Protein AF-A0A1S3MT63-F1 (afdb_monomer)

Radius of gyration: 15.92 Å; Cα contacts (8 Å, |Δi|>4): 53; chains: 1; bounding box: 32×26×54 Å

Secondary structure (DSSP, 8-state):
-----------HHHHHHHHHHHHHTTT-TTHHHHHHHIIIII-SPPPHHHHHHHHHHHHHS-TT-TT--TTSS--HHHHHHHHHHHHHHHHHHTT--

Nearest PDB structures (foldseek):
  3tdz-assembly2_B  TM=9.886E-01  e=4.659E-09  Homo sapiens
  6xoq-assembly1_A  TM=9.063E-01  e=1.404E-09  Tequatrovirus T4
  6xon-assembly1_A  TM=9.045E-01  e=2.632E-09  Tequatrovirus T4
  6xom-assembly1_A  TM=9.058E-01  e=3.307E-09  Tequatrovirus T4
  6xop-assembly1_A  TM=9.056E-01  e=3.307E-09  Tequatrovirus T4

Foldseek 3Di:
DPPPDPPDPCDLLNVVLVVCCVPCVVQQPCSVLLNVCCVPPVVHHDDPQCVVCVSVCSVPADQLRPPDDPPDPHPVSVVSSCVVCNCVSVVVVVVVD

Solvent-accessible surface area (backbone atoms only — not comparable to full-atom values): 6124 Å² total; per-residue (Å²): 135,81,84,76,65,84,90,75,76,76,47,68,41,56,52,50,50,53,51,46,58,72,74,35,64,96,66,35,90,53,50,72,60,51,50,49,47,40,70,76,72,62,77,50,74,76,56,68,66,49,66,71,44,49,62,59,49,46,71,71,51,46,90,57,46,78,75,64,62,90,87,48,94,67,48,69,72,56,53,56,46,47,67,63,44,39,62,56,48,49,53,53,61,64,75,78,107

Sequence (97 aa):
MVLLTPLLSVSDLEMAVAYWNLVLTGRFKFLDLWNRFLLEHHKRSIPKDTWNLLLDFGNMIADDMSNYDEEGAWPVLIDDFVEFARPIVTGSKRKTI

Structure (mmCIF, N/CA/C/O backbone):
data_AF-A0A1S3MT63-F1
#
_entry.id   AF-A0A1S3MT63-F1
#
loop_
_atom_site.group_PDB
_atom_site.id
_atom_site.type_symbol
_atom_site.label_atom_id
_atom_site.label_alt_id
_atom_site.label_comp_id
_atom_site.label_asym_id
_atom_site.label_entity_id
_atom_site.label_seq_id
_atom_site.pdbx_PDB_ins_code
_atom_site.Cartn_x
_atom_site.Cartn_y
_atom_site.Cartn_z
_atom_site.occupancy
_atom_site.B_iso_or_equiv
_atom_site.auth_seq_id
_atom_site.auth_comp_id
_atom_site.auth_asym_id
_atom_site.auth_atom_id
_atom_site.pdbx_PDB_model_num
ATOM 1 N N . MET A 1 1 ? 11.418 15.266 -41.309 1.00 42.25 1 MET A N 1
ATOM 2 C CA . MET A 1 1 ? 11.860 15.196 -39.903 1.00 42.25 1 MET A CA 1
ATOM 3 C C . MET A 1 1 ? 10.624 15.286 -39.025 1.00 42.25 1 MET A C 1
ATOM 5 O O . MET A 1 1 ? 10.219 16.375 -38.653 1.00 42.25 1 MET A O 1
ATOM 9 N N . VAL A 1 2 ? 9.947 14.155 -38.811 1.00 46.50 2 VAL A N 1
ATOM 10 C CA . VAL A 1 2 ? 8.854 14.081 -37.836 1.00 46.50 2 VAL A CA 1
ATOM 11 C C . VAL A 1 2 ? 9.537 13.841 -36.501 1.00 46.50 2 VAL A C 1
ATOM 13 O O . VAL A 1 2 ? 10.192 12.816 -36.326 1.00 46.50 2 VAL A O 1
ATOM 16 N N . LEU A 1 3 ? 9.469 14.822 -35.608 1.00 53.81 3 LEU A N 1
ATOM 17 C CA . LEU A 1 3 ? 9.922 14.679 -34.233 1.00 53.81 3 LEU A CA 1
ATOM 18 C C . LEU A 1 3 ? 8.949 13.729 -33.525 1.00 53.81 3 LEU A C 1
ATOM 20 O O . LEU A 1 3 ? 7.993 14.162 -32.893 1.00 53.81 3 LEU A O 1
ATOM 24 N N . LEU A 1 4 ? 9.178 12.424 -33.671 1.00 56.81 4 LEU A N 1
ATOM 25 C CA . LEU A 1 4 ? 8.726 11.449 -32.689 1.00 56.81 4 LEU A CA 1
ATOM 26 C C . LEU A 1 4 ? 9.610 11.661 -31.460 1.00 56.81 4 LEU A C 1
ATOM 28 O O . LEU A 1 4 ? 10.681 11.074 -31.325 1.00 56.81 4 LEU A O 1
ATOM 32 N N . THR A 1 5 ? 9.188 12.576 -30.595 1.00 58.41 5 THR A N 1
ATOM 33 C CA . THR A 1 5 ? 9.593 12.565 -29.190 1.00 58.41 5 THR A CA 1
ATOM 34 C C . THR A 1 5 ? 9.371 11.150 -28.631 1.00 58.41 5 THR A C 1
ATOM 36 O O . THR A 1 5 ? 8.448 10.465 -29.079 1.00 58.41 5 THR A O 1
ATOM 39 N N . PRO A 1 6 ? 10.216 10.654 -27.710 1.00 51.56 6 PRO A N 1
ATOM 40 C CA . PRO A 1 6 ? 10.126 9.278 -27.232 1.00 51.56 6 PRO A CA 1
ATOM 41 C C . PRO A 1 6 ? 8.791 9.075 -26.509 1.00 51.56 6 PRO A C 1
ATOM 43 O O . PRO A 1 6 ? 8.634 9.426 -25.347 1.00 51.56 6 PRO A O 1
ATOM 46 N N . LEU A 1 7 ? 7.820 8.497 -27.214 1.00 58.03 7 LEU A N 1
ATOM 47 C CA . LEU A 1 7 ? 6.474 8.204 -26.722 1.00 58.03 7 LEU A CA 1
ATOM 48 C C . LEU A 1 7 ? 6.442 7.043 -25.706 1.00 58.03 7 LEU A C 1
ATOM 50 O O . LEU A 1 7 ? 5.366 6.575 -25.353 1.00 58.03 7 LEU A O 1
ATOM 54 N N . LEU A 1 8 ? 7.598 6.514 -25.291 1.00 57.22 8 LEU A N 1
ATOM 55 C CA . LEU A 1 8 ? 7.709 5.231 -24.594 1.00 57.22 8 LEU A CA 1
ATOM 56 C C . LEU A 1 8 ? 8.851 5.213 -23.568 1.00 57.22 8 LEU A C 1
ATOM 58 O O . LEU A 1 8 ? 9.696 4.324 -23.591 1.00 57.22 8 LEU A O 1
ATOM 62 N N . SER A 1 9 ? 8.882 6.166 -22.642 1.00 60.72 9 SER A N 1
ATOM 63 C CA . SER A 1 9 ? 9.534 5.908 -21.352 1.00 60.72 9 SER A CA 1
ATOM 64 C C . SER A 1 9 ? 8.485 5.939 -20.249 1.00 60.72 9 SER A C 1
ATOM 66 O O . SER A 1 9 ? 8.523 6.802 -19.375 1.00 60.72 9 SER A O 1
ATOM 68 N N . VAL A 1 10 ? 7.509 5.029 -20.334 1.00 67.25 10 VAL A N 1
ATOM 69 C CA . VAL A 1 10 ? 6.659 4.732 -19.176 1.00 67.25 10 VAL A CA 1
ATOM 70 C C . VAL A 1 10 ? 7.586 4.184 -18.100 1.00 67.25 10 VAL A C 1
ATOM 72 O O . VAL A 1 10 ? 8.374 3.274 -18.366 1.00 67.25 10 VAL A O 1
ATOM 75 N N . SER A 1 11 ? 7.545 4.782 -16.915 1.00 84.50 11 SER A N 1
ATOM 76 C CA . SER A 1 11 ? 8.379 4.340 -15.798 1.00 84.50 11 SER A CA 1
ATOM 77 C C . SER A 1 11 ? 8.005 2.912 -15.390 1.00 84.50 11 SER A C 1
ATOM 79 O O . SER A 1 11 ? 6.830 2.544 -15.425 1.00 84.50 11 SER A O 1
ATOM 81 N N . ASP A 1 12 ? 8.974 2.118 -14.923 1.00 87.44 12 ASP A N 1
ATOM 82 C CA . ASP A 1 12 ? 8.710 0.794 -14.334 1.00 87.44 12 ASP A CA 1
ATOM 83 C C . ASP A 1 12 ? 7.635 0.865 -13.235 1.00 87.44 12 ASP A C 1
ATOM 85 O O . ASP A 1 12 ? 6.832 -0.055 -13.069 1.00 87.44 12 ASP A O 1
ATOM 89 N N . LEU A 1 13 ? 7.579 1.987 -12.509 1.00 90.88 13 LEU A N 1
ATOM 90 C CA . LEU A 1 13 ? 6.554 2.244 -11.504 1.00 90.88 13 LEU A CA 1
ATOM 91 C C . LEU A 1 13 ? 5.165 2.446 -12.117 1.00 90.88 13 LEU A C 1
ATOM 93 O O . LEU A 1 13 ? 4.189 1.893 -11.619 1.00 90.88 13 LEU A O 1
ATOM 97 N N . GLU A 1 14 ? 5.066 3.230 -13.189 1.00 90.62 14 GLU A N 1
ATOM 98 C CA . GLU A 1 14 ? 3.797 3.476 -13.882 1.00 90.62 14 GLU A CA 1
ATOM 99 C C . GLU A 1 14 ? 3.251 2.177 -14.484 1.00 90.62 14 GLU A C 1
ATOM 101 O O . GLU A 1 14 ? 2.053 1.906 -14.386 1.00 90.62 14 GLU A O 1
ATOM 106 N N . MET A 1 15 ? 4.135 1.325 -15.016 1.00 92.56 15 MET A N 1
ATOM 107 C CA . MET A 1 15 ? 3.775 -0.022 -15.456 1.00 92.56 15 MET A CA 1
ATOM 108 C C . MET A 1 15 ? 3.265 -0.880 -14.294 1.00 92.56 15 MET A C 1
ATOM 110 O O . MET A 1 15 ? 2.217 -1.513 -14.423 1.00 92.56 15 MET A O 1
ATOM 114 N N . ALA A 1 16 ? 3.959 -0.887 -13.151 1.00 93.88 16 ALA A N 1
ATOM 115 C CA . ALA A 1 16 ? 3.527 -1.637 -11.971 1.00 93.88 16 ALA A CA 1
ATOM 116 C C . ALA A 1 16 ? 2.136 -1.191 -11.482 1.00 93.88 16 ALA A C 1
ATOM 118 O O . ALA A 1 16 ? 1.261 -2.030 -11.261 1.00 93.88 16 ALA A O 1
ATOM 119 N N . VAL A 1 17 ? 1.903 0.123 -11.396 1.00 95.25 17 VAL A N 1
ATOM 120 C CA . VAL A 1 17 ? 0.602 0.711 -11.036 1.00 95.25 17 VAL A CA 1
ATOM 121 C C . VAL A 1 17 ? -0.487 0.295 -12.028 1.00 95.25 17 VAL A C 1
ATOM 123 O O . VAL A 1 17 ? -1.564 -0.137 -11.615 1.00 95.25 17 VAL A O 1
ATOM 126 N N . ALA A 1 18 ? -0.216 0.359 -13.335 1.00 95.44 18 ALA A N 1
ATOM 127 C CA . ALA A 1 18 ? -1.173 -0.058 -14.359 1.00 95.44 18 ALA A CA 1
ATOM 128 C C . ALA A 1 18 ? -1.552 -1.543 -14.229 1.00 95.44 18 ALA A C 1
ATOM 130 O O . ALA A 1 18 ? -2.735 -1.891 -14.286 1.00 95.44 18 ALA A O 1
ATOM 131 N N . TYR A 1 19 ? -0.573 -2.420 -13.998 1.00 96.00 19 TYR A N 1
ATOM 132 C CA . TYR A 1 19 ? -0.831 -3.846 -13.813 1.00 96.00 19 TYR A CA 1
ATOM 133 C C . TYR A 1 19 ? -1.617 -4.142 -12.534 1.00 96.00 19 TYR A C 1
ATOM 135 O O . TYR A 1 19 ? -2.552 -4.942 -12.581 1.00 96.00 19 TYR A O 1
ATOM 143 N N . TRP A 1 20 ? -1.307 -3.495 -11.407 1.00 97.00 20 TRP A N 1
ATOM 144 C CA . TRP A 1 20 ? -2.100 -3.672 -10.186 1.00 97.00 20 TRP A CA 1
ATOM 145 C C . 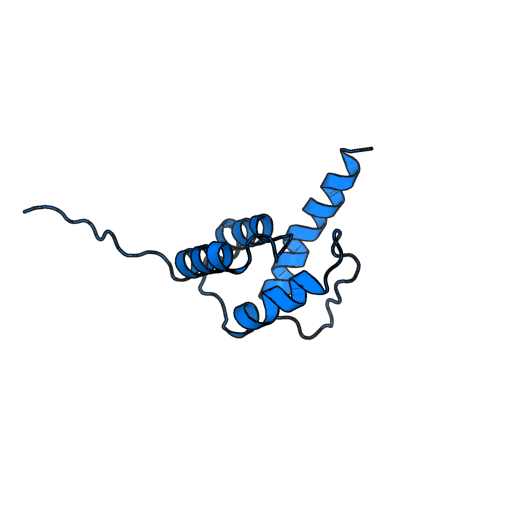TRP A 1 20 ? -3.536 -3.185 -10.347 1.00 97.00 20 TRP A C 1
ATOM 147 O O . TRP A 1 20 ? -4.453 -3.886 -9.924 1.00 97.00 20 TRP A O 1
ATOM 157 N N . ASN A 1 21 ? -3.756 -2.059 -11.030 1.00 97.00 21 ASN A N 1
ATOM 158 C CA . ASN A 1 21 ? -5.107 -1.606 -11.372 1.00 97.00 21 ASN A CA 1
ATOM 159 C C . ASN A 1 21 ? -5.866 -2.636 -12.209 1.00 97.00 21 ASN A C 1
ATOM 161 O O . ASN A 1 21 ? -7.055 -2.857 -11.988 1.00 97.00 21 ASN A O 1
ATOM 165 N N . LEU A 1 22 ? -5.185 -3.328 -13.120 1.00 97.00 22 LEU A N 1
ATOM 166 C CA . LEU A 1 22 ? -5.816 -4.377 -13.910 1.00 97.00 22 LEU A CA 1
ATOM 167 C C . LEU A 1 22 ? -6.202 -5.605 -13.066 1.00 97.00 22 LEU A C 1
ATOM 169 O O . LEU A 1 22 ? -7.290 -6.148 -13.246 1.00 97.00 22 LEU A O 1
ATOM 173 N N . VAL A 1 23 ? -5.327 -6.065 -12.164 1.00 96.56 23 VAL A N 1
ATOM 174 C CA . VAL A 1 23 ? -5.481 -7.387 -11.516 1.00 96.56 23 VAL A CA 1
ATOM 175 C C . VAL A 1 23 ? -6.036 -7.353 -10.089 1.00 96.56 23 VAL A C 1
ATOM 177 O O . VAL A 1 23 ? -6.565 -8.368 -9.626 1.00 96.56 23 VAL A O 1
ATOM 180 N N . LEU A 1 24 ? -5.923 -6.223 -9.385 1.00 96.50 24 LEU A N 1
ATOM 181 C CA . LEU A 1 24 ? -6.323 -6.076 -7.978 1.00 96.50 24 LEU A CA 1
ATOM 182 C C . LEU A 1 24 ? -7.578 -5.220 -7.771 1.00 96.50 24 LEU A C 1
ATOM 184 O O . LEU A 1 24 ? -8.058 -5.124 -6.638 1.00 96.50 24 LEU A O 1
ATOM 188 N N . THR A 1 25 ? -8.147 -4.642 -8.833 1.00 96.00 25 THR A N 1
ATOM 189 C CA . THR A 1 25 ? -9.426 -3.924 -8.741 1.00 96.00 25 THR A CA 1
ATOM 190 C C . THR A 1 25 ? -10.508 -4.824 -8.141 1.00 96.00 25 THR A C 1
ATOM 192 O O . THR A 1 25 ? -10.708 -5.961 -8.570 1.00 96.00 25 THR A O 1
ATOM 195 N N . GLY A 1 26 ? -11.185 -4.321 -7.105 1.00 93.38 26 GLY A N 1
ATOM 196 C CA . GLY A 1 26 ? -12.211 -5.056 -6.356 1.00 93.38 26 GLY A CA 1
ATOM 197 C C . GLY A 1 26 ? -11.680 -6.130 -5.397 1.00 93.38 26 GLY A C 1
ATOM 198 O O . GLY A 1 26 ? -12.478 -6.761 -4.711 1.00 93.38 26 GLY A O 1
ATOM 199 N N . ARG A 1 27 ? -10.359 -6.344 -5.330 1.00 94.44 27 ARG A N 1
ATOM 200 C CA . ARG A 1 27 ? -9.719 -7.328 -4.435 1.00 94.44 27 ARG A CA 1
ATOM 201 C C . ARG A 1 27 ? -8.852 -6.671 -3.372 1.00 94.44 27 ARG A C 1
ATOM 203 O O . ARG A 1 27 ? -8.815 -7.143 -2.245 1.00 94.44 27 ARG A O 1
ATOM 210 N N . PHE A 1 28 ? -8.181 -5.572 -3.713 1.00 95.88 28 PHE A N 1
ATOM 211 C CA . PHE A 1 28 ? -7.383 -4.805 -2.765 1.00 95.88 28 PHE A CA 1
ATOM 212 C C . PHE A 1 28 ? -8.088 -3.496 -2.408 1.00 95.88 28 PHE A C 1
ATOM 214 O O . PHE A 1 28 ? -8.104 -2.543 -3.184 1.00 95.88 28 PHE A O 1
ATOM 221 N N . LYS A 1 29 ? -8.676 -3.442 -1.209 1.00 94.50 29 LYS A N 1
ATOM 222 C CA . LYS A 1 29 ? -9.492 -2.306 -0.737 1.00 94.50 29 LYS A CA 1
ATOM 223 C C . LYS A 1 29 ? -8.746 -0.974 -0.619 1.00 94.50 29 LYS A C 1
ATOM 225 O O . LYS A 1 29 ? -9.382 0.072 -0.617 1.00 94.50 29 LYS A O 1
ATOM 230 N N . PHE A 1 30 ? -7.417 -1.003 -0.550 1.00 97.38 30 PHE A N 1
ATOM 231 C CA . PHE A 1 30 ? -6.587 0.198 -0.467 1.00 97.38 30 PHE A CA 1
ATOM 232 C C . PHE A 1 30 ? -5.840 0.515 -1.767 1.00 97.38 30 PHE A C 1
ATOM 234 O O . PHE A 1 30 ? -4.905 1.310 -1.737 1.00 97.38 30 PHE A O 1
ATOM 241 N N . LEU A 1 31 ? -6.242 -0.072 -2.901 1.00 97.81 31 LEU A N 1
ATOM 242 C CA . LEU A 1 31 ? -5.542 0.072 -4.181 1.00 97.81 31 LEU A CA 1
ATOM 243 C C . LEU A 1 31 ? -5.329 1.535 -4.595 1.00 97.81 31 LEU A C 1
ATOM 245 O O . LEU A 1 31 ? -4.215 1.911 -4.948 1.00 97.81 31 LEU A O 1
ATOM 249 N N . ASP A 1 32 ? -6.352 2.382 -4.479 1.00 96.88 32 ASP A N 1
ATOM 250 C CA . ASP A 1 32 ? -6.229 3.803 -4.829 1.00 96.88 32 ASP A CA 1
ATOM 251 C C . ASP A 1 32 ? -5.240 4.542 -3.917 1.00 96.88 32 ASP A C 1
ATOM 253 O O . ASP A 1 32 ? -4.442 5.363 -4.375 1.00 96.88 32 ASP A O 1
ATOM 257 N N . LEU A 1 33 ? -5.258 4.230 -2.618 1.00 97.50 33 LEU A N 1
ATOM 258 C CA . LEU A 1 33 ? -4.364 4.849 -1.642 1.00 97.50 33 LEU A CA 1
ATOM 259 C C . LEU A 1 33 ? -2.920 4.364 -1.817 1.00 97.50 33 LEU A C 1
ATOM 261 O O . LEU A 1 33 ? -1.991 5.160 -1.698 1.00 97.50 33 LEU A O 1
ATOM 265 N N . TRP A 1 34 ? -2.743 3.085 -2.153 1.00 97.88 34 TRP A N 1
ATOM 266 C CA . TRP A 1 34 ? -1.464 2.480 -2.515 1.00 97.88 34 TRP A CA 1
ATOM 267 C C . TRP A 1 34 ? -0.868 3.135 -3.762 1.00 97.88 34 TRP A C 1
ATOM 269 O O . TRP A 1 34 ? 0.283 3.566 -3.748 1.00 97.88 34 TRP A O 1
ATOM 279 N N . ASN A 1 35 ? -1.669 3.308 -4.816 1.00 97.06 35 ASN A N 1
ATOM 280 C CA . ASN A 1 35 ? -1.238 4.005 -6.026 1.00 97.06 35 ASN A CA 1
ATOM 281 C C . ASN A 1 35 ? -0.804 5.442 -5.719 1.00 97.06 35 ASN A C 1
ATOM 283 O O . ASN A 1 35 ? 0.241 5.886 -6.197 1.00 97.06 35 ASN A O 1
ATOM 287 N N . ARG A 1 36 ? -1.572 6.161 -4.888 1.00 96.38 36 ARG A N 1
ATOM 288 C CA . ARG A 1 36 ? -1.223 7.525 -4.474 1.00 96.38 36 ARG A CA 1
ATOM 289 C C . ARG A 1 36 ? 0.108 7.563 -3.722 1.00 96.38 36 ARG A C 1
ATOM 291 O O . ARG A 1 36 ? 0.980 8.348 -4.081 1.00 96.38 36 ARG A O 1
ATOM 298 N N . PHE A 1 37 ? 0.283 6.683 -2.737 1.00 97.12 37 PHE A 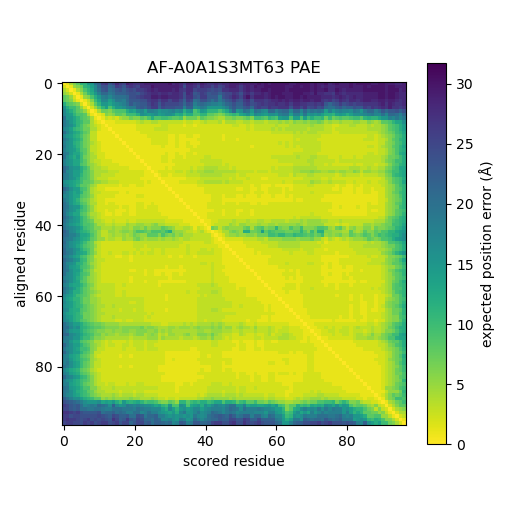N 1
ATOM 299 C CA . PHE A 1 37 ? 1.529 6.540 -1.984 1.00 97.12 37 PHE A CA 1
ATOM 300 C C . PHE A 1 37 ? 2.733 6.324 -2.911 1.00 97.12 37 PHE A C 1
ATOM 302 O O . PHE A 1 37 ? 3.732 7.037 -2.827 1.00 97.12 37 PHE A O 1
ATOM 309 N N . LEU A 1 38 ? 2.620 5.388 -3.852 1.00 95.94 38 LEU A N 1
A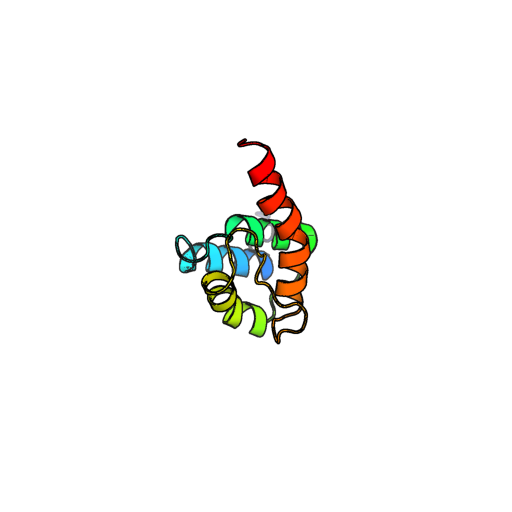TOM 310 C CA . LEU A 1 38 ? 3.706 5.059 -4.766 1.00 95.94 38 LEU A CA 1
ATOM 311 C C . LEU A 1 38 ? 4.106 6.226 -5.677 1.00 95.94 38 LEU A C 1
ATOM 313 O O . LEU A 1 38 ? 5.301 6.491 -5.848 1.00 95.94 38 LEU A O 1
ATOM 317 N N . LEU A 1 39 ? 3.118 6.919 -6.246 1.00 92.50 39 LEU A N 1
ATOM 318 C CA . LEU A 1 39 ? 3.333 8.025 -7.183 1.00 92.50 39 LEU A CA 1
ATOM 319 C C . LEU A 1 39 ? 3.842 9.296 -6.484 1.00 92.50 39 LEU A C 1
ATOM 321 O O . LEU A 1 39 ? 4.645 10.037 -7.056 1.00 92.50 39 LEU A O 1
ATOM 325 N N . GLU A 1 40 ? 3.415 9.551 -5.246 1.00 91.44 40 GLU A N 1
ATOM 326 C CA . GLU A 1 40 ? 3.801 10.747 -4.489 1.00 91.44 40 GLU A CA 1
ATOM 327 C C . GLU A 1 40 ? 5.117 10.556 -3.714 1.00 91.44 40 GLU A C 1
ATOM 329 O O . GLU A 1 40 ? 5.961 11.461 -3.736 1.00 91.44 40 GLU A O 1
ATOM 334 N N . HIS A 1 41 ? 5.327 9.384 -3.099 1.00 86.88 41 HIS A N 1
ATOM 335 C CA . HIS A 1 41 ? 6.384 9.155 -2.104 1.00 86.88 41 HIS A CA 1
ATOM 336 C C . HIS A 1 41 ? 7.496 8.187 -2.543 1.00 86.88 41 HIS A C 1
ATOM 338 O O . HIS A 1 41 ? 8.661 8.467 -2.267 1.00 86.88 41 HIS A O 1
ATOM 344 N N . HIS A 1 42 ? 7.194 7.081 -3.241 1.00 86.56 42 HIS A N 1
ATOM 345 C CA . HIS A 1 42 ? 8.219 6.069 -3.572 1.00 86.56 42 HIS A CA 1
ATOM 346 C C . HIS A 1 42 ? 9.005 6.382 -4.852 1.00 86.56 42 HIS A C 1
ATOM 348 O O . HIS A 1 42 ? 10.237 6.375 -4.835 1.00 86.56 42 HIS A O 1
ATOM 354 N N . LYS A 1 43 ? 8.304 6.650 -5.968 1.00 81.88 43 LYS A N 1
ATOM 355 C CA . LYS A 1 43 ? 8.869 7.070 -7.276 1.00 81.88 43 LYS A CA 1
ATOM 356 C C . LYS A 1 43 ? 10.002 6.192 -7.844 1.00 81.88 43 LYS A C 1
ATOM 358 O O . LYS A 1 43 ? 10.771 6.645 -8.690 1.00 81.88 43 LYS A O 1
ATOM 363 N N . ARG A 1 44 ? 10.118 4.938 -7.399 1.00 85.88 44 ARG A N 1
ATOM 364 C CA . ARG A 1 44 ? 11.147 3.969 -7.814 1.00 85.88 44 ARG A CA 1
ATOM 365 C C . ARG A 1 44 ? 10.510 2.653 -8.255 1.00 85.88 44 ARG A C 1
ATOM 367 O O . ARG A 1 44 ? 9.309 2.455 -8.091 1.00 85.88 44 ARG A O 1
ATOM 374 N N . SER A 1 45 ? 11.319 1.751 -8.809 1.00 87.31 45 SER A N 1
ATOM 375 C CA . SER A 1 45 ? 10.880 0.398 -9.154 1.00 87.31 45 SER A CA 1
ATOM 376 C C . SER A 1 45 ? 10.368 -0.366 -7.927 1.00 87.31 45 SER A C 1
ATOM 378 O O . SER A 1 45 ? 10.732 -0.084 -6.779 1.00 87.31 45 SER A O 1
ATOM 380 N N . ILE A 1 46 ? 9.481 -1.327 -8.178 1.00 93.69 46 ILE A N 1
ATOM 381 C CA . ILE A 1 46 ? 8.849 -2.146 -7.144 1.00 93.69 46 ILE A CA 1
ATOM 382 C C . ILE A 1 46 ? 9.678 -3.418 -6.919 1.00 93.69 46 ILE A C 1
ATOM 384 O O . ILE A 1 46 ? 9.908 -4.165 -7.875 1.00 93.69 46 ILE A O 1
ATOM 388 N N . PRO A 1 47 ? 10.105 -3.715 -5.680 1.00 94.12 47 PRO A N 1
ATOM 389 C CA . PRO A 1 47 ? 10.731 -4.993 -5.362 1.00 94.12 47 PRO A CA 1
ATOM 390 C C . PRO A 1 47 ? 9.780 -6.171 -5.617 1.00 94.12 47 PRO A C 1
ATOM 392 O O . PRO A 1 47 ? 8.593 -6.112 -5.296 1.00 94.12 47 PRO A O 1
ATOM 395 N N . LYS A 1 48 ? 10.312 -7.286 -6.134 1.00 94.00 48 LYS A N 1
ATOM 396 C CA . LYS A 1 48 ? 9.527 -8.508 -6.405 1.00 94.00 48 LYS A CA 1
ATOM 397 C C . LYS A 1 48 ? 8.787 -9.022 -5.165 1.00 94.00 48 LYS A C 1
ATOM 399 O O . LYS A 1 48 ? 7.675 -9.521 -5.280 1.00 94.00 48 LYS A O 1
ATOM 404 N N . ASP A 1 49 ? 9.409 -8.907 -3.999 1.00 96.31 49 ASP A N 1
ATOM 405 C CA . ASP A 1 49 ? 8.826 -9.356 -2.737 1.00 96.31 49 ASP A CA 1
ATOM 406 C C . ASP A 1 49 ? 7.562 -8.558 -2.370 1.00 96.31 49 ASP A C 1
ATOM 408 O O . ASP A 1 49 ? 6.509 -9.143 -2.129 1.00 96.31 49 ASP A O 1
ATOM 412 N N . THR A 1 50 ? 7.609 -7.223 -2.498 1.00 97.12 50 THR A N 1
ATOM 413 C CA . THR A 1 50 ? 6.430 -6.352 -2.351 1.00 97.12 50 THR A CA 1
ATOM 414 C C . THR A 1 50 ? 5.316 -6.739 -3.315 1.00 97.12 50 THR A C 1
ATOM 416 O O . THR A 1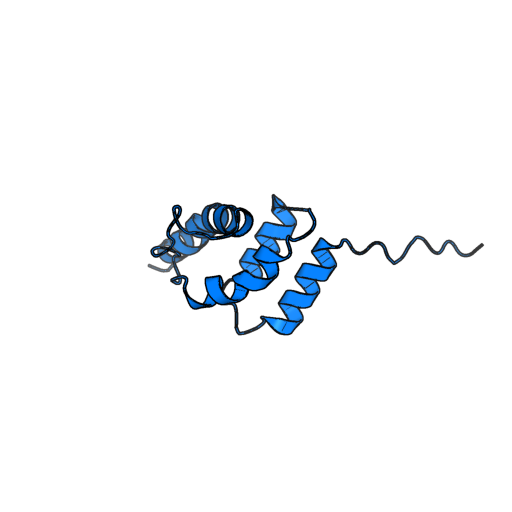 50 ? 4.157 -6.800 -2.917 1.00 97.12 50 THR A O 1
ATOM 419 N N . TRP A 1 51 ? 5.653 -7.035 -4.574 1.00 96.25 51 TRP A N 1
ATOM 420 C CA . TRP A 1 51 ? 4.662 -7.476 -5.555 1.00 96.25 51 TRP A CA 1
ATOM 421 C C . TRP A 1 51 ? 3.922 -8.739 -5.110 1.00 96.25 51 TRP A C 1
ATOM 423 O O . TRP A 1 51 ? 2.697 -8.802 -5.214 1.00 96.25 51 TRP A O 1
ATOM 433 N N . ASN A 1 52 ? 4.660 -9.732 -4.612 1.00 96.00 52 ASN A N 1
ATOM 434 C CA . A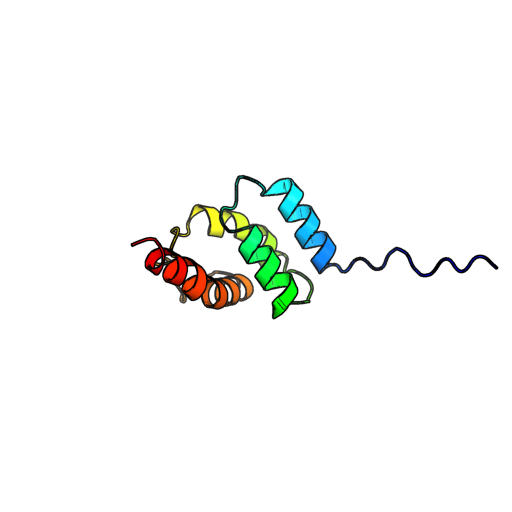SN A 1 52 ? 4.093 -11.016 -4.210 1.00 96.00 52 ASN A CA 1
ATOM 435 C C . ASN A 1 52 ? 3.216 -10.901 -2.959 1.00 96.00 52 ASN A C 1
ATOM 437 O O . ASN A 1 52 ? 2.198 -11.580 -2.879 1.00 96.00 52 ASN A O 1
ATOM 441 N N . LEU A 1 53 ? 3.598 -10.045 -2.008 1.00 97.25 53 LEU A N 1
ATOM 442 C CA . LEU A 1 53 ? 2.965 -9.969 -0.691 1.00 97.25 53 LEU A CA 1
ATOM 443 C C . LEU A 1 53 ? 1.843 -8.927 -0.585 1.00 97.25 53 LEU A C 1
ATOM 445 O O . LEU A 1 53 ? 1.070 -8.966 0.370 1.00 97.25 53 LEU A O 1
ATOM 449 N N . LEU A 1 54 ? 1.700 -8.017 -1.556 1.00 97.56 54 LEU A N 1
ATOM 450 C CA . LEU A 1 54 ? 0.724 -6.922 -1.474 1.00 97.56 54 LEU A CA 1
ATOM 451 C C . LEU A 1 54 ? -0.726 -7.409 -1.324 1.00 97.56 54 LEU A C 1
ATOM 453 O O . LEU A 1 54 ? -1.498 -6.838 -0.552 1.00 97.56 54 LEU A O 1
ATOM 457 N N . LEU A 1 55 ? -1.111 -8.456 -2.060 1.00 96.44 55 LEU A N 1
ATOM 458 C CA . LEU A 1 55 ? -2.470 -8.994 -1.977 1.00 96.44 55 LEU A CA 1
ATOM 459 C C . LEU A 1 55 ? -2.714 -9.700 -0.637 1.00 96.44 55 LEU A C 1
ATOM 461 O O . LEU A 1 55 ? -3.783 -9.529 -0.054 1.00 96.44 55 LEU A O 1
ATOM 465 N N . ASP A 1 56 ? -1.727 -10.439 -0.129 1.00 96.75 56 ASP A N 1
ATOM 466 C CA . ASP A 1 56 ? -1.819 -11.098 1.177 1.00 96.75 56 ASP A CA 1
ATOM 467 C C . ASP A 1 56 ? -1.968 -10.066 2.296 1.00 96.75 56 ASP A C 1
ATOM 469 O O . ASP A 1 56 ? -2.896 -10.165 3.101 1.00 96.75 56 ASP A O 1
ATOM 473 N N . PHE A 1 57 ? -1.147 -9.011 2.271 1.00 97.50 57 PHE A N 1
ATOM 474 C CA . PHE A 1 57 ? -1.302 -7.858 3.155 1.00 97.50 57 PHE A CA 1
ATOM 475 C C . PHE A 1 57 ? -2.726 -7.292 3.077 1.00 97.50 57 PHE A C 1
ATOM 477 O O . PHE A 1 57 ? -3.403 -7.180 4.098 1.00 97.50 57 PHE A O 1
ATOM 484 N N . GLY A 1 58 ? -3.217 -7.000 1.868 1.00 96.00 58 GLY A N 1
ATOM 485 C CA . GLY A 1 58 ? -4.546 -6.432 1.643 1.00 96.00 58 GLY A CA 1
ATOM 486 C C . GLY A 1 58 ? -5.706 -7.282 2.171 1.00 96.00 58 GLY A C 1
ATOM 487 O O . GLY A 1 58 ? -6.722 -6.727 2.600 1.00 96.00 58 GLY A O 1
ATOM 488 N N . ASN A 1 59 ? -5.546 -8.607 2.166 1.00 95.69 59 ASN A N 1
ATOM 489 C CA . AS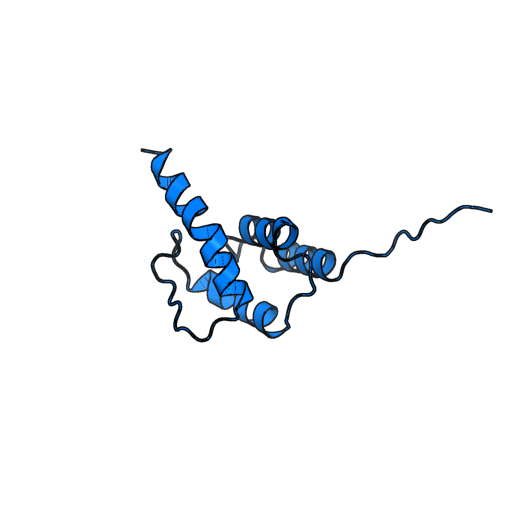N A 1 59 ? -6.526 -9.559 2.688 1.00 95.69 59 ASN A CA 1
ATOM 490 C C . ASN A 1 59 ? -6.484 -9.682 4.220 1.00 95.69 59 ASN A C 1
ATOM 492 O O . ASN A 1 59 ? -7.516 -9.952 4.832 1.00 95.69 59 ASN A O 1
ATOM 496 N N . MET A 1 60 ? -5.314 -9.500 4.841 1.00 96.06 60 MET A N 1
ATOM 497 C CA . MET A 1 60 ? -5.120 -9.662 6.289 1.00 96.06 60 MET A CA 1
ATOM 498 C C . MET A 1 60 ? -5.354 -8.371 7.082 1.00 96.06 60 MET A C 1
ATOM 500 O O . MET A 1 60 ? -5.748 -8.414 8.250 1.00 96.06 60 MET A O 1
ATOM 504 N N . ILE A 1 61 ? -5.102 -7.215 6.472 1.00 97.62 61 ILE A N 1
ATOM 505 C CA . ILE A 1 61 ? -5.150 -5.919 7.148 1.00 97.62 61 ILE A CA 1
ATOM 506 C C . ILE A 1 61 ? -6.595 -5.464 7.434 1.00 97.62 61 ILE A C 1
ATOM 508 O O . ILE A 1 61 ? -7.501 -5.570 6.598 1.00 97.62 61 ILE A O 1
ATOM 512 N N . ALA A 1 62 ? -6.823 -4.914 8.624 1.00 96.69 62 ALA A N 1
ATOM 513 C CA . ALA A 1 62 ? -8.082 -4.293 9.021 1.00 96.69 62 ALA A CA 1
ATOM 514 C C . ALA A 1 62 ? -8.302 -2.955 8.296 1.00 96.69 62 ALA A C 1
ATOM 516 O O . ALA A 1 62 ? -7.365 -2.315 7.822 1.00 96.69 62 ALA A O 1
ATOM 517 N N . ASP A 1 63 ? -9.552 -2.494 8.245 1.00 95.69 63 ASP A N 1
ATOM 518 C CA . ASP A 1 63 ? -9.926 -1.278 7.504 1.00 95.69 63 ASP A CA 1
ATOM 519 C C . ASP A 1 63 ? -9.301 0.008 8.071 1.00 95.69 63 ASP A C 1
ATOM 521 O O . ASP A 1 63 ? -9.113 0.985 7.350 1.00 95.69 63 ASP A O 1
ATOM 525 N N . ASP A 1 64 ? -8.959 0.017 9.359 1.00 95.50 64 ASP A N 1
ATOM 526 C CA . ASP A 1 64 ? -8.205 1.093 10.012 1.00 95.50 64 ASP A CA 1
ATOM 527 C C . ASP A 1 64 ? -6.732 0.746 10.256 1.00 95.50 64 ASP A C 1
ATOM 529 O O . ASP A 1 64 ? -6.026 1.487 10.942 1.00 95.50 64 ASP A O 1
ATOM 533 N N . MET A 1 65 ? -6.270 -0.373 9.691 1.00 97.06 65 MET A N 1
ATOM 534 C CA . MET A 1 65 ? -4.906 -0.890 9.801 1.00 97.06 65 MET A CA 1
ATOM 535 C C . MET A 1 65 ? -4.461 -1.198 11.242 1.00 97.06 65 MET A C 1
ATOM 537 O O . MET A 1 65 ? -3.274 -1.390 11.497 1.00 97.06 65 MET A O 1
ATOM 541 N N . SER A 1 66 ? -5.382 -1.243 12.211 1.00 96.50 66 SER A N 1
ATOM 542 C CA . SER A 1 66 ? -5.067 -1.404 13.642 1.00 96.50 66 SER A CA 1
ATOM 543 C C . SER A 1 66 ? -4.385 -2.725 14.003 1.00 96.50 66 SER A C 1
ATOM 545 O O . SER A 1 66 ? -3.675 -2.773 15.000 1.00 96.50 66 SER A O 1
ATOM 547 N N . ASN A 1 67 ? -4.565 -3.770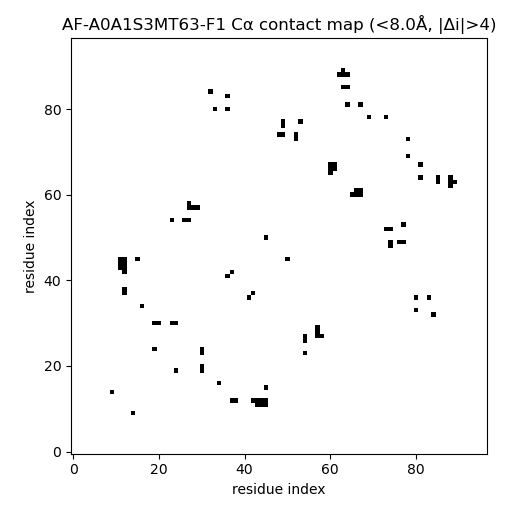 13.194 1.00 97.06 67 ASN A N 1
ATOM 548 C CA . ASN A 1 67 ? -3.937 -5.079 13.381 1.00 97.06 67 ASN A CA 1
ATOM 549 C C . ASN A 1 67 ? -2.596 -5.236 12.642 1.00 97.06 67 ASN A C 1
ATOM 551 O O . ASN A 1 67 ? -2.117 -6.361 12.518 1.00 97.06 67 ASN A O 1
ATOM 555 N N . TYR A 1 68 ? -2.025 -4.154 12.104 1.00 97.94 68 TYR A N 1
ATOM 556 C CA . TYR A 1 68 ? -0.687 -4.207 11.522 1.00 97.94 68 TYR A CA 1
ATOM 557 C C . TYR A 1 68 ? 0.367 -4.465 12.601 1.00 97.94 68 TYR A C 1
ATOM 559 O O . TYR A 1 68 ? 0.352 -3.794 13.633 1.00 97.94 68 TYR A O 1
ATOM 567 N N . ASP A 1 69 ? 1.278 -5.393 12.327 1.00 96.06 69 ASP A N 1
ATOM 568 C CA . ASP A 1 69 ? 2.418 -5.731 13.176 1.00 96.06 69 ASP A CA 1
ATOM 569 C C . ASP A 1 69 ? 3.706 -5.195 12.535 1.00 96.06 69 ASP A C 1
ATOM 571 O O . ASP A 1 69 ? 4.122 -5.687 11.485 1.00 96.06 69 ASP A O 1
ATOM 575 N N . GLU A 1 70 ? 4.304 -4.177 13.158 1.00 90.81 70 GLU A N 1
ATOM 576 C CA . GLU A 1 70 ? 5.542 -3.523 12.699 1.00 90.81 70 GLU A CA 1
ATOM 577 C C . GLU A 1 70 ? 6.788 -4.402 12.906 1.00 90.81 70 GLU A C 1
ATOM 579 O O . GLU A 1 70 ? 7.817 -4.165 12.281 1.00 90.81 70 GLU A O 1
ATOM 584 N N . GLU A 1 71 ? 6.708 -5.431 13.758 1.00 93.62 71 GLU A N 1
ATOM 585 C CA . GLU A 1 71 ? 7.770 -6.434 13.921 1.00 93.62 71 GLU A CA 1
ATOM 586 C C . GLU A 1 71 ? 7.578 -7.634 12.972 1.00 93.62 71 GLU A C 1
ATOM 588 O O . GLU A 1 71 ? 8.370 -8.583 12.972 1.00 93.62 71 GLU A O 1
ATOM 593 N N . GLY A 1 72 ? 6.524 -7.598 12.148 1.00 92.81 72 GLY A N 1
ATOM 594 C CA . GLY A 1 72 ? 6.213 -8.613 11.154 1.00 92.81 72 GLY A CA 1
ATOM 595 C C . GLY A 1 72 ? 7.235 -8.674 10.015 1.00 92.81 72 GLY A C 1
ATOM 596 O O . GLY A 1 72 ? 7.994 -7.748 9.752 1.00 92.81 72 GLY A O 1
ATOM 597 N N . ALA A 1 73 ? 7.231 -9.780 9.272 1.00 95.62 73 ALA A N 1
ATOM 598 C CA . ALA A 1 73 ? 8.136 -9.989 8.137 1.00 95.62 73 ALA A CA 1
ATOM 599 C C . ALA A 1 73 ? 7.633 -9.340 6.829 1.00 95.62 73 ALA A C 1
ATOM 601 O O . ALA A 1 73 ? 7.825 -9.901 5.747 1.00 95.62 73 A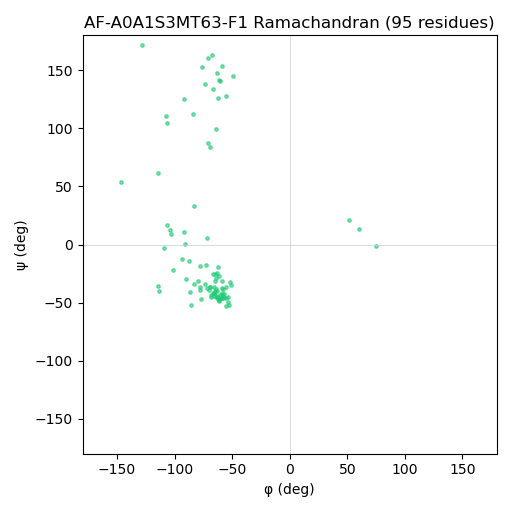LA A O 1
ATOM 602 N N . TRP A 1 74 ? 6.937 -8.204 6.916 1.00 97.38 74 TRP A N 1
ATOM 603 C CA . TRP A 1 74 ? 6.460 -7.500 5.729 1.00 97.38 74 TRP A CA 1
ATOM 604 C C . TRP A 1 74 ? 7.611 -6.752 5.034 1.00 97.38 74 TRP A C 1
ATOM 606 O O . TRP A 1 74 ? 8.602 -6.384 5.664 1.00 97.38 74 TRP A O 1
ATOM 616 N N . PRO A 1 75 ? 7.522 -6.526 3.713 1.00 97.00 75 PRO A N 1
ATOM 617 C CA . PRO A 1 75 ? 8.462 -5.664 3.012 1.00 97.00 75 PRO A CA 1
ATOM 618 C C . PRO A 1 75 ? 8.417 -4.239 3.571 1.00 97.00 75 PRO A C 1
ATOM 620 O O . PRO A 1 75 ? 7.331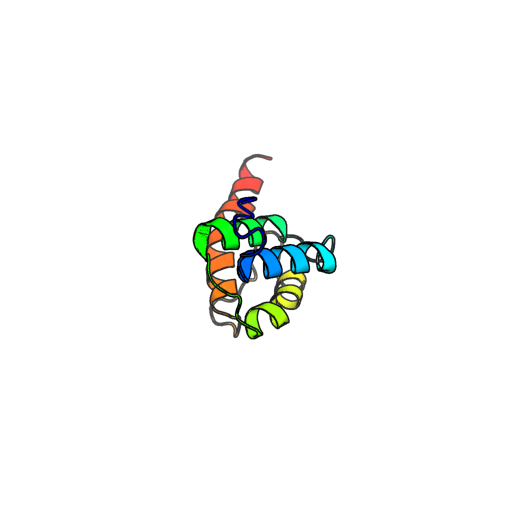 -3.689 3.720 1.00 97.00 75 PRO A O 1
ATOM 623 N N . VAL A 1 76 ? 9.576 -3.585 3.688 1.00 95.38 76 VAL A N 1
ATOM 624 C CA . VAL A 1 76 ? 9.694 -2.180 4.144 1.00 95.38 76 VAL A CA 1
ATOM 625 C C . VAL A 1 76 ? 8.766 -1.219 3.390 1.00 95.38 76 VAL A C 1
ATOM 627 O O . VAL A 1 76 ? 8.204 -0.300 3.964 1.00 95.38 76 VAL A O 1
ATOM 630 N N . LEU A 1 77 ? 8.529 -1.450 2.095 1.00 96.75 77 LEU A N 1
ATOM 631 C CA . LEU A 1 77 ? 7.620 -0.605 1.312 1.00 96.75 77 LEU A CA 1
ATOM 632 C C . LEU A 1 77 ? 6.144 -0.719 1.757 1.00 96.75 77 LEU A C 1
ATOM 634 O O . LEU A 1 77 ? 5.360 0.197 1.519 1.00 96.75 77 LEU A O 1
ATOM 638 N N . ILE A 1 78 ? 5.756 -1.842 2.369 1.00 97.94 78 ILE A N 1
ATOM 639 C CA . ILE A 1 78 ? 4.445 -2.016 3.009 1.00 97.94 78 ILE A CA 1
ATOM 640 C C . ILE A 1 78 ? 4.429 -1.312 4.372 1.00 97.94 78 ILE A C 1
ATOM 642 O O . ILE A 1 78 ? 3.434 -0.646 4.658 1.00 97.94 78 ILE A O 1
ATOM 646 N N . ASP A 1 79 ? 5.517 -1.370 5.151 1.00 97.12 79 ASP A N 1
ATOM 647 C CA . ASP A 1 79 ? 5.652 -0.589 6.395 1.00 97.12 79 ASP A CA 1
ATOM 648 C C . ASP A 1 79 ? 5.449 0.910 6.122 1.00 97.12 79 ASP A C 1
ATOM 650 O O . ASP A 1 79 ? 4.552 1.539 6.692 1.00 97.12 79 ASP A O 1
ATOM 654 N N . ASP A 1 80 ? 6.201 1.452 5.158 1.00 97.06 80 ASP A N 1
ATOM 655 C CA . ASP A 1 80 ? 6.128 2.856 4.735 1.00 97.06 80 ASP A CA 1
ATOM 656 C C . ASP A 1 80 ? 4.707 3.235 4.269 1.00 97.06 80 ASP A C 1
ATOM 658 O O . ASP A 1 80 ? 4.200 4.331 4.535 1.00 97.06 80 ASP A O 1
ATOM 662 N N . PHE A 1 81 ? 4.029 2.319 3.568 1.00 97.81 81 PHE A N 1
ATOM 663 C CA . PHE A 1 81 ? 2.652 2.531 3.137 1.00 97.81 81 PHE A CA 1
ATOM 664 C C . PHE A 1 81 ? 1.682 2.602 4.317 1.00 97.81 81 PHE A C 1
ATOM 666 O O . PHE A 1 81 ? 0.782 3.446 4.310 1.00 97.81 81 PHE A O 1
ATOM 673 N N . VAL A 1 82 ? 1.837 1.739 5.322 1.00 97.62 82 VAL A N 1
ATOM 674 C CA . VAL A 1 82 ? 0.981 1.751 6.514 1.00 97.62 82 VAL A CA 1
ATOM 675 C C . VAL A 1 82 ? 1.188 3.033 7.312 1.00 97.62 82 VAL A C 1
ATOM 677 O O . VAL A 1 82 ? 0.197 3.643 7.727 1.00 97.62 82 VAL A O 1
ATOM 680 N N . GLU A 1 83 ? 2.433 3.490 7.468 1.00 96.50 83 GLU A N 1
ATOM 681 C CA . GLU A 1 83 ? 2.745 4.775 8.104 1.00 96.50 83 GLU A CA 1
ATOM 682 C C . GLU A 1 83 ? 2.029 5.935 7.391 1.00 96.50 83 GLU A C 1
ATOM 684 O O . GLU A 1 83 ? 1.369 6.763 8.027 1.00 96.50 83 GLU A O 1
ATOM 689 N N . PHE A 1 84 ? 2.066 5.948 6.056 1.00 96.81 84 PHE A N 1
ATOM 690 C CA . PHE A 1 84 ? 1.368 6.940 5.240 1.00 96.81 84 PHE A CA 1
ATOM 691 C C . PHE A 1 84 ? -0.165 6.841 5.336 1.00 96.81 84 PHE A C 1
ATOM 693 O O . PHE A 1 84 ? -0.867 7.854 5.430 1.00 96.81 84 PHE A O 1
ATOM 700 N N . ALA A 1 85 ? -0.712 5.628 5.274 1.00 97.06 85 ALA A N 1
ATOM 701 C CA . ALA A 1 85 ? -2.139 5.398 5.096 1.00 97.06 85 ALA A CA 1
ATOM 702 C C . ALA A 1 85 ? -2.937 5.476 6.403 1.00 97.06 85 ALA A C 1
ATOM 704 O O . ALA A 1 85 ? -4.079 5.954 6.400 1.00 97.06 85 ALA A O 1
ATOM 705 N N . ARG A 1 86 ? -2.351 5.052 7.530 1.00 96.00 86 ARG A N 1
ATOM 706 C CA . ARG A 1 86 ? -3.035 4.955 8.829 1.00 96.00 86 ARG A CA 1
ATOM 707 C C . ARG A 1 86 ? -3.680 6.279 9.280 1.00 96.00 86 ARG A C 1
ATOM 709 O O . ARG A 1 86 ? -4.857 6.251 9.660 1.00 96.00 86 ARG A O 1
ATOM 716 N N . PRO A 1 87 ? -3.024 7.455 9.200 1.00 95.38 87 PRO A N 1
ATOM 717 C CA . PRO A 1 87 ? -3.659 8.729 9.559 1.00 95.38 87 PRO A CA 1
ATOM 718 C C . PRO A 1 87 ? -4.843 9.103 8.653 1.00 95.38 87 PRO A C 1
ATOM 720 O O . PRO A 1 87 ? -5.782 9.767 9.091 1.00 95.38 87 PRO A O 1
ATOM 723 N N . ILE A 1 88 ? -4.828 8.665 7.391 1.00 94.81 88 ILE A N 1
ATOM 724 C CA . ILE A 1 88 ? -5.856 8.987 6.390 1.00 94.81 88 ILE A CA 1
ATOM 725 C C . ILE A 1 88 ? -7.113 8.150 6.640 1.00 94.81 88 ILE A C 1
ATOM 727 O O . ILE A 1 88 ? -8.226 8.687 6.680 1.00 94.81 88 ILE A O 1
ATOM 731 N N . VAL A 1 89 ? -6.945 6.843 6.854 1.00 93.12 89 VAL A N 1
ATOM 732 C CA . VAL A 1 89 ? -8.072 5.927 7.099 1.00 93.12 89 VAL A CA 1
ATOM 733 C C . VAL A 1 89 ? -8.721 6.180 8.464 1.00 93.12 89 VAL A C 1
ATOM 735 O O . VAL A 1 89 ? -9.946 6.159 8.583 1.00 93.12 89 VAL A O 1
ATOM 738 N N . THR A 1 90 ? -7.929 6.525 9.484 1.00 90.19 90 THR A N 1
ATOM 739 C CA . THR A 1 90 ? -8.446 6.859 10.824 1.00 90.19 90 THR A CA 1
ATOM 740 C C . THR A 1 90 ? -9.025 8.276 10.895 1.00 90.19 90 THR A C 1
ATOM 742 O O . THR A 1 90 ? -10.064 8.485 11.526 1.00 90.19 90 THR A O 1
ATOM 745 N N . GLY A 1 91 ? -8.425 9.247 10.198 1.00 79.69 91 GLY A N 1
ATOM 746 C CA . GLY A 1 91 ? -8.931 10.620 10.102 1.00 79.69 91 GLY A CA 1
ATOM 747 C C . GLY A 1 91 ? -10.282 10.721 9.389 1.00 79.69 91 GLY A C 1
ATOM 748 O O . GLY A 1 91 ? -11.113 11.554 9.752 1.00 79.69 91 GLY A O 1
ATOM 749 N N . SER A 1 92 ? -10.539 9.829 8.429 1.00 67.44 92 SER A N 1
ATOM 750 C CA . SER A 1 92 ? -11.817 9.751 7.710 1.00 67.44 92 SER A CA 1
ATOM 751 C C . SER A 1 92 ? -12.980 9.338 8.621 1.00 67.44 92 SER A C 1
ATOM 753 O O . SER A 1 92 ? -14.060 9.914 8.515 1.00 67.44 92 SER A O 1
ATOM 755 N N . LYS A 1 93 ? -12.755 8.438 9.594 1.00 58.16 93 LYS A N 1
ATOM 756 C CA . LYS A 1 93 ? -13.787 8.021 10.568 1.00 58.16 93 LYS A CA 1
ATOM 757 C C . LYS A 1 93 ? -14.292 9.180 11.442 1.00 58.16 93 LYS A C 1
ATOM 759 O O . LYS A 1 93 ? -15.436 9.151 11.875 1.00 58.16 93 LYS A O 1
ATOM 764 N N . ARG A 1 94 ? -13.475 10.216 11.678 1.00 57.22 94 ARG A N 1
ATOM 765 C CA . ARG A 1 94 ? -13.838 11.387 12.503 1.00 57.22 94 ARG A CA 1
ATOM 766 C C . ARG A 1 94 ? -14.744 12.406 11.807 1.00 57.22 94 ARG A C 1
ATOM 768 O O . ARG A 1 94 ? -15.329 13.224 12.501 1.00 57.22 94 ARG A O 1
ATOM 775 N N . LYS A 1 95 ? -14.834 12.400 10.471 1.00 51.16 95 LYS A N 1
ATOM 776 C CA . LYS A 1 95 ? -15.699 13.330 9.715 1.00 51.16 95 LYS A CA 1
ATOM 777 C C . LYS A 1 95 ? -17.127 12.818 9.520 1.00 51.16 95 LYS A C 1
ATOM 779 O O . LYS A 1 95 ? -17.986 13.594 9.118 1.00 51.16 95 LYS A O 1
ATOM 784 N N . THR A 1 96 ? -17.363 11.535 9.770 1.00 48.16 96 THR A N 1
ATOM 785 C CA . THR A 1 96 ? -18.652 10.867 9.530 1.00 48.16 96 THR A CA 1
ATOM 786 C C . THR A 1 96 ? -19.434 10.619 10.828 1.00 48.16 96 THR A C 1
ATOM 788 O O . THR A 1 96 ? -20.398 9.858 10.818 1.00 48.16 96 THR A O 1
ATOM 791 N N . ILE A 1 97 ? -19.016 11.240 11.937 1.00 45.66 97 ILE A N 1
ATOM 792 C CA . ILE A 1 97 ? -19.703 11.235 13.238 1.00 45.66 97 ILE A CA 1
ATOM 793 C C . ILE A 1 97 ? -20.108 12.669 13.564 1.00 45.66 97 ILE A C 1
ATOM 795 O O . ILE A 1 97 ? -19.243 13.558 13.388 1.00 45.66 97 ILE A O 1
#

pLDDT: mean 88.13, std 15.38, range [42.25, 97.94]

Mean predicted aligned error: 6.47 Å